Protein AF-A0A2N2UUM3-F1 (afdb_monomer_lite)

Structure (mmCIF, N/CA/C/O backbone):
data_AF-A0A2N2UUM3-F1
#
_entry.id   AF-A0A2N2UUM3-F1
#
loop_
_atom_site.group_PDB
_atom_site.id
_atom_site.type_symbol
_atom_site.label_atom_id
_atom_site.label_alt_id
_atom_site.label_comp_id
_atom_site.label_asym_id
_atom_site.label_entity_id
_atom_site.label_seq_id
_atom_site.pdbx_PDB_ins_code
_atom_site.Cartn_x
_atom_site.Cartn_y
_atom_site.Cartn_z
_atom_site.occupancy
_atom_site.B_iso_or_equiv
_atom_site.auth_seq_id
_atom_site.auth_comp_id
_atom_site.auth_asym_id
_atom_site.auth_atom_id
_atom_site.pdbx_PDB_model_n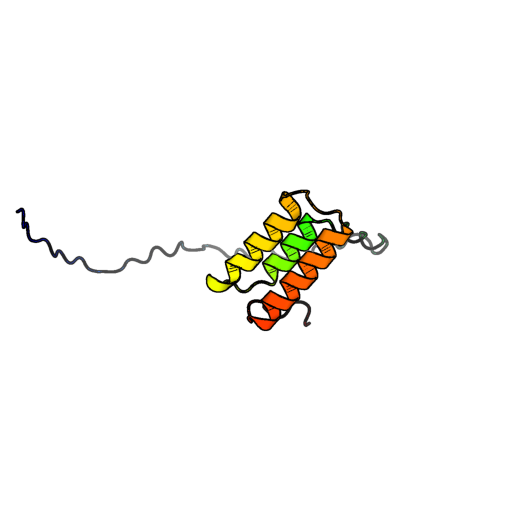um
ATOM 1 N N . MET A 1 1 ? 7.647 -49.759 -14.274 1.00 46.16 1 MET A N 1
ATOM 2 C CA . MET A 1 1 ? 8.152 -49.851 -15.662 1.00 46.16 1 MET A CA 1
ATOM 3 C C . MET A 1 1 ? 7.053 -49.421 -16.623 1.00 46.16 1 MET A C 1
ATOM 5 O O . MET A 1 1 ? 6.040 -50.104 -16.652 1.00 46.16 1 MET A O 1
ATOM 9 N N . ARG A 1 2 ? 7.221 -48.308 -17.352 1.00 39.94 2 ARG A N 1
ATOM 10 C CA . ARG A 1 2 ? 6.527 -47.991 -18.620 1.00 39.94 2 ARG A CA 1
ATOM 11 C C . ARG A 1 2 ? 7.213 -46.777 -19.261 1.00 39.94 2 ARG A C 1
ATOM 13 O O . ARG A 1 2 ? 6.923 -45.636 -18.932 1.00 39.94 2 ARG A O 1
ATOM 20 N N . HIS A 1 3 ? 8.176 -47.071 -20.130 1.00 42.56 3 HIS A N 1
ATOM 21 C CA . HIS A 1 3 ? 8.653 -46.161 -21.166 1.00 42.56 3 HIS A CA 1
ATOM 22 C C . HIS A 1 3 ? 7.651 -46.167 -22.326 1.00 42.56 3 HIS A C 1
ATOM 24 O O . HIS A 1 3 ? 7.263 -47.246 -22.763 1.00 42.56 3 HIS A O 1
ATOM 30 N N . LEU A 1 4 ? 7.298 -44.991 -22.845 1.00 43.03 4 LEU A N 1
ATOM 31 C CA . LEU A 1 4 ? 6.781 -44.752 -24.202 1.00 43.03 4 LEU A CA 1
ATOM 32 C C . LEU A 1 4 ? 6.922 -43.229 -24.418 1.00 43.03 4 LEU A C 1
ATOM 34 O O . LEU A 1 4 ? 6.211 -42.458 -23.792 1.00 43.03 4 LEU A O 1
ATOM 38 N N . LYS A 1 5 ? 8.012 -42.695 -24.973 1.00 40.91 5 LYS A N 1
ATOM 39 C CA . LYS A 1 5 ? 8.523 -42.779 -26.349 1.00 40.91 5 LYS A CA 1
ATOM 40 C C . LYS A 1 5 ? 7.567 -42.132 -27.368 1.00 40.91 5 LYS A C 1
ATOM 42 O O . LYS A 1 5 ? 6.609 -42.751 -27.810 1.00 40.91 5 LYS A O 1
ATOM 47 N N . THR A 1 6 ? 7.993 -40.938 -27.805 1.00 46.12 6 THR A N 1
ATOM 48 C CA . THR A 1 6 ? 7.768 -40.280 -29.113 1.00 46.12 6 THR A CA 1
ATOM 49 C C . THR A 1 6 ? 6.403 -39.655 -29.402 1.00 46.12 6 THR A C 1
ATOM 51 O O . THR A 1 6 ? 5.431 -40.361 -29.624 1.00 46.12 6 THR A O 1
ATOM 54 N N . CYS A 1 7 ? 6.391 -38.333 -29.594 1.00 41.09 7 CYS A N 1
ATOM 55 C CA .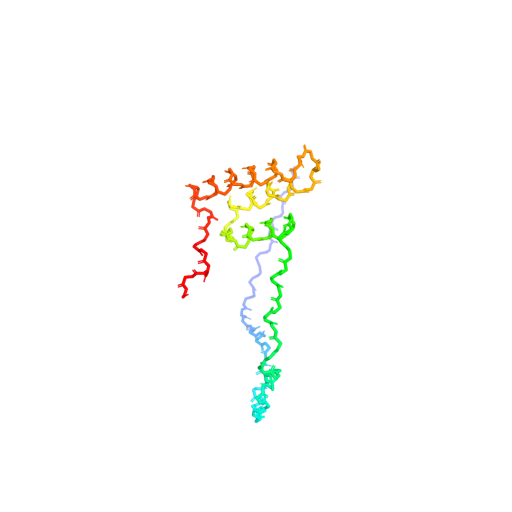 CYS A 1 7 ? 6.182 -37.744 -30.924 1.00 41.09 7 CYS A CA 1
ATOM 56 C C . CYS A 1 7 ? 6.653 -36.282 -30.928 1.00 41.09 7 CYS A C 1
ATOM 58 O O . CYS A 1 7 ? 5.993 -35.391 -30.406 1.00 41.09 7 CYS A O 1
ATOM 60 N N . VAL A 1 8 ? 7.824 -36.060 -31.528 1.00 48.25 8 VAL A N 1
ATOM 61 C CA . VAL A 1 8 ? 8.173 -34.775 -32.134 1.00 48.25 8 VAL A CA 1
ATOM 62 C C . VAL A 1 8 ? 7.305 -34.649 -33.380 1.00 48.25 8 VAL A C 1
ATOM 64 O O . VAL A 1 8 ? 7.382 -35.504 -34.258 1.00 48.25 8 VAL A O 1
ATOM 67 N N . LEU A 1 9 ? 6.500 -33.595 -33.462 1.00 46.03 9 LEU A N 1
ATOM 68 C CA . LEU A 1 9 ? 5.913 -33.143 -34.715 1.00 46.03 9 LEU A CA 1
ATOM 69 C C . LEU A 1 9 ? 6.002 -31.619 -34.747 1.00 46.03 9 LEU A C 1
ATOM 71 O O . LEU A 1 9 ? 5.328 -30.913 -34.002 1.00 46.03 9 LEU A O 1
ATOM 75 N N . LEU A 1 10 ? 6.936 -31.152 -35.577 1.00 45.00 10 LEU A N 1
ATOM 76 C CA . LEU A 1 10 ? 7.051 -29.776 -36.031 1.00 45.00 10 LEU A CA 1
ATOM 77 C C . LEU A 1 10 ? 5.780 -29.367 -36.785 1.00 45.00 10 LEU A C 1
ATOM 79 O O . LEU A 1 10 ? 5.343 -30.114 -37.653 1.00 45.00 10 LEU A O 1
ATOM 83 N N . LEU A 1 11 ? 5.294 -28.146 -36.560 1.00 38.88 11 LEU A N 1
ATOM 84 C CA . LEU A 1 11 ? 4.582 -27.346 -37.566 1.00 38.88 11 LEU A CA 1
ATOM 85 C C . LEU A 1 11 ? 4.749 -25.862 -37.173 1.00 38.88 11 LEU A C 1
ATOM 87 O O . LEU A 1 11 ? 4.201 -25.413 -36.174 1.00 38.88 11 LEU A O 1
ATOM 91 N N . THR A 1 12 ? 5.790 -25.185 -37.661 1.00 38.16 12 THR A N 1
ATOM 92 C CA . THR A 1 12 ? 5.762 -24.225 -38.785 1.00 38.16 12 THR A CA 1
ATOM 93 C C . THR A 1 12 ? 4.677 -23.146 -38.729 1.00 38.16 12 THR A C 1
ATOM 95 O O . THR A 1 12 ? 3.503 -23.424 -38.926 1.00 38.16 12 THR A O 1
ATOM 98 N N . ALA A 1 13 ? 5.180 -21.909 -38.651 1.00 38.59 13 ALA A N 1
ATOM 99 C CA . ALA A 1 13 ? 4.732 -20.722 -39.381 1.00 38.59 13 ALA A CA 1
ATOM 100 C C . ALA A 1 13 ? 3.429 -20.019 -38.949 1.00 38.59 13 ALA A C 1
ATOM 102 O O . ALA A 1 13 ? 2.323 -20.394 -39.310 1.00 38.59 13 ALA A O 1
ATOM 103 N N . ALA A 1 14 ? 3.644 -18.902 -38.245 1.00 41.66 14 ALA A N 1
ATOM 104 C CA . ALA A 1 14 ? 3.227 -17.557 -38.646 1.00 41.66 14 ALA A CA 1
ATOM 105 C C . ALA A 1 14 ? 1.867 -17.397 -39.345 1.00 41.66 14 ALA A C 1
ATOM 107 O O . ALA A 1 14 ? 1.751 -17.655 -40.534 1.00 41.66 14 ALA A O 1
ATOM 108 N N . LEU A 1 15 ? 0.920 -16.795 -38.624 1.00 44.97 15 LEU A N 1
ATOM 109 C CA . LEU A 1 15 ? -0.065 -15.822 -39.118 1.00 44.97 15 LEU A CA 1
ATOM 110 C C . LEU A 1 15 ? -0.664 -15.169 -37.858 1.00 44.97 15 LEU A C 1
ATOM 112 O O . LEU A 1 15 ? -1.507 -15.745 -37.184 1.00 44.97 15 LEU A O 1
ATOM 116 N N . LEU A 1 16 ? -0.045 -14.115 -37.316 1.00 49.09 16 LEU A N 1
ATOM 117 C CA . LEU A 1 16 ? -0.450 -12.728 -37.580 1.00 49.09 16 LEU A CA 1
ATOM 118 C C . LEU A 1 16 ? -1.968 -12.590 -37.764 1.00 49.09 16 LEU A C 1
ATOM 120 O O . LEU A 1 16 ? -2.451 -12.382 -38.871 1.00 49.09 16 LEU A O 1
ATOM 124 N N . ILE A 1 17 ? -2.709 -12.661 -36.660 1.00 46.41 17 ILE A N 1
ATOM 125 C CA . ILE A 1 17 ? -4.036 -12.049 -36.575 1.00 46.41 17 ILE A CA 1
ATOM 126 C C . ILE A 1 17 ? -3.847 -10.755 -35.788 1.00 46.41 17 ILE A C 1
ATOM 128 O O . ILE A 1 17 ? -4.076 -10.679 -34.585 1.00 46.41 17 ILE A O 1
ATOM 132 N N . VAL A 1 18 ? -3.323 -9.746 -36.483 1.00 49.50 18 VAL A N 1
ATOM 133 C CA . VAL A 1 18 ? -3.484 -8.352 -36.074 1.00 49.50 18 VAL A CA 1
ATOM 134 C C . VAL A 1 18 ? -4.955 -8.037 -36.339 1.00 49.50 18 VAL A C 1
ATOM 136 O O . VAL A 1 18 ? -5.362 -8.133 -37.499 1.00 49.50 18 VAL A O 1
ATOM 139 N N . PRO A 1 19 ? -5.789 -7.705 -35.338 1.00 47.66 19 PRO A N 1
ATOM 140 C CA . PRO A 1 19 ? -7.068 -7.101 -35.659 1.00 47.66 19 PRO A CA 1
ATOM 141 C C . PRO A 1 19 ? -6.761 -5.784 -36.374 1.00 47.66 19 PRO A C 1
ATOM 143 O O . PRO A 1 19 ? -6.128 -4.892 -35.806 1.00 47.66 19 PRO A O 1
ATOM 146 N N . ALA A 1 20 ? -7.143 -5.710 -37.649 1.00 49.88 20 ALA A N 1
ATOM 147 C CA . ALA A 1 20 ? -7.157 -4.480 -38.416 1.00 49.88 20 ALA A CA 1
ATOM 148 C C . ALA A 1 20 ? -8.001 -3.467 -37.635 1.00 49.88 20 ALA A C 1
ATOM 150 O O . ALA A 1 20 ? -9.222 -3.589 -37.548 1.00 49.88 20 ALA A O 1
ATOM 151 N N . ILE A 1 21 ? -7.323 -2.517 -36.994 1.00 54.22 21 ILE A N 1
ATOM 152 C CA . ILE A 1 21 ? -7.951 -1.354 -36.377 1.00 54.22 21 ILE A CA 1
ATOM 153 C C . ILE A 1 21 ? -8.279 -0.425 -37.542 1.00 54.22 21 ILE A C 1
ATOM 155 O O . ILE A 1 21 ? -7.484 0.427 -37.934 1.00 54.22 21 ILE A O 1
ATOM 159 N N . ASP A 1 22 ? -9.401 -0.714 -38.189 1.00 41.81 22 ASP A N 1
ATOM 160 C CA . ASP A 1 22 ? -9.921 0.086 -39.282 1.00 41.81 22 ASP A CA 1
ATOM 161 C C . ASP A 1 22 ? -10.470 1.409 -38.730 1.00 41.81 22 ASP A C 1
ATOM 163 O O . ASP A 1 22 ? -11.114 1.456 -37.680 1.00 41.81 22 ASP A O 1
ATOM 167 N N . ALA A 1 23 ? -10.191 2.473 -39.477 1.00 48.47 23 ALA A N 1
ATOM 168 C CA . ALA A 1 23 ? -10.778 3.801 -39.382 1.00 48.47 23 ALA A CA 1
ATOM 169 C C . ALA A 1 23 ? -10.549 4.609 -38.085 1.00 48.47 23 ALA A C 1
ATOM 171 O O . ALA A 1 23 ? -11.437 4.806 -37.253 1.00 48.47 23 ALA A O 1
ATOM 172 N N . LEU A 1 24 ? -9.403 5.302 -38.053 1.00 47.62 24 LEU A N 1
ATOM 173 C CA . LEU A 1 24 ? -9.349 6.700 -37.606 1.00 47.62 24 LEU A CA 1
ATOM 174 C C . LEU A 1 24 ? -10.286 7.542 -38.496 1.00 47.62 24 LEU A C 1
ATOM 176 O O . LEU A 1 24 ? -9.852 8.232 -39.417 1.00 47.62 24 LEU A O 1
ATOM 180 N N . ALA A 1 25 ? -11.590 7.476 -38.237 1.00 43.06 25 ALA A N 1
ATOM 181 C CA . ALA A 1 25 ? -12.515 8.502 -38.684 1.00 43.06 25 ALA A CA 1
ATOM 182 C C . ALA A 1 25 ? -12.291 9.721 -37.784 1.00 43.06 25 ALA A C 1
ATOM 184 O O . ALA A 1 25 ? -12.806 9.800 -36.671 1.00 43.06 25 ALA A O 1
ATOM 185 N N . ALA A 1 26 ? -11.459 10.646 -38.259 1.00 49.50 26 ALA A N 1
ATOM 186 C CA . ALA A 1 26 ? -11.312 11.969 -37.679 1.00 49.50 26 ALA A CA 1
ATOM 187 C C . ALA A 1 26 ? -12.673 12.683 -37.716 1.00 49.50 26 ALA A C 1
ATOM 189 O O . ALA A 1 26 ? -13.079 13.234 -38.739 1.00 49.50 26 ALA A O 1
ATOM 190 N N . THR A 1 27 ? -13.397 12.652 -36.601 1.00 53.38 27 THR A N 1
ATOM 191 C CA . THR A 1 27 ? -14.535 13.535 -36.363 1.00 53.38 27 THR A CA 1
ATOM 192 C C . THR A 1 27 ? -14.009 14.970 -36.254 1.00 53.38 27 THR A C 1
ATOM 194 O O . THR A 1 27 ? -13.108 15.227 -35.449 1.00 53.38 27 THR A O 1
ATOM 197 N N . PRO A 1 28 ? -14.533 15.929 -37.042 1.00 47.09 28 PRO A N 1
ATOM 198 C CA . PRO A 1 28 ? -14.209 17.337 -36.864 1.00 47.09 28 PRO A CA 1
ATOM 199 C C . PRO A 1 28 ? -14.582 17.748 -35.441 1.00 47.09 28 PRO A C 1
ATOM 201 O O . PRO A 1 28 ? -15.663 17.412 -34.957 1.00 47.09 28 PRO A O 1
ATOM 204 N N . GLY A 1 29 ? -13.655 18.428 -34.768 1.00 53.94 29 GLY A N 1
ATOM 205 C CA . GLY A 1 29 ? -13.703 18.705 -33.340 1.00 53.94 29 GLY A CA 1
ATOM 206 C C . GLY A 1 29 ? -15.042 19.252 -32.848 1.00 53.94 29 GLY A C 1
ATOM 207 O O . GLY A 1 29 ? -15.370 20.416 -33.056 1.00 53.94 29 GLY A O 1
ATOM 208 N N . ALA A 1 30 ? -15.752 18.436 -32.074 1.00 48.88 30 ALA A N 1
ATOM 209 C CA . ALA A 1 30 ? -16.543 18.957 -30.975 1.00 48.88 30 ALA A CA 1
ATOM 210 C C . ALA A 1 30 ? -15.546 19.257 -29.852 1.00 48.88 30 ALA A C 1
ATOM 212 O O . ALA A 1 30 ? -15.136 18.361 -29.113 1.00 48.88 30 ALA A O 1
ATOM 213 N N . MET A 1 31 ? -15.081 20.507 -29.774 1.00 58.22 31 MET A N 1
ATOM 214 C CA . MET A 1 31 ? -14.371 20.967 -28.583 1.00 58.22 31 MET A CA 1
ATOM 215 C C . MET A 1 31 ? -15.255 20.636 -27.372 1.00 58.22 31 MET A C 1
ATOM 217 O O . MET A 1 31 ? -16.434 21.006 -27.398 1.00 58.22 31 MET A O 1
ATOM 221 N N . PRO A 1 32 ? -14.755 19.941 -26.334 1.00 57.97 32 PRO A N 1
ATOM 222 C CA . PRO A 1 32 ? -15.522 19.788 -25.111 1.00 57.97 32 PRO A CA 1
ATOM 223 C C . PRO A 1 32 ? -15.849 21.196 -24.618 1.00 57.97 32 PRO A C 1
ATOM 225 O O . PRO A 1 32 ? -14.953 21.983 -24.315 1.00 57.97 32 PRO A O 1
ATOM 228 N N . THR A 1 33 ? -17.135 21.550 -24.613 1.00 65.00 33 THR A N 1
ATOM 229 C CA . THR A 1 33 ? -17.603 22.778 -23.979 1.00 65.00 33 THR A CA 1
ATOM 230 C C . THR A 1 33 ? -17.199 22.689 -22.517 1.00 65.00 33 THR A C 1
ATOM 232 O O . THR A 1 33 ? -17.793 21.939 -21.742 1.00 65.00 33 THR A O 1
ATOM 235 N N . PHE A 1 34 ? -16.148 23.423 -22.151 1.00 62.88 34 PHE A N 1
ATOM 236 C CA . PHE A 1 34 ? -15.796 23.626 -20.759 1.00 62.88 34 PHE A CA 1
ATOM 237 C C . PHE A 1 34 ? -17.035 24.212 -20.068 1.00 62.88 34 PHE A C 1
ATOM 239 O O . PHE A 1 34 ? -17.605 25.185 -20.577 1.00 62.88 34 PHE A O 1
ATOM 246 N N . PRO A 1 35 ? -17.510 23.619 -18.956 1.00 62.12 35 PRO A N 1
ATOM 247 C CA . PRO A 1 35 ? -18.616 24.199 -18.209 1.00 62.12 35 PRO A CA 1
ATOM 248 C C . PRO A 1 35 ? -18.256 25.646 -17.837 1.00 62.12 35 PRO A C 1
ATOM 250 O O . PRO A 1 35 ? -17.073 25.937 -17.646 1.00 62.12 35 PRO A O 1
ATOM 253 N N . PRO A 1 36 ? -19.243 26.558 -17.748 1.00 65.12 36 PRO A N 1
ATOM 254 C CA . PRO A 1 36 ? -18.992 27.975 -17.511 1.00 65.12 36 PRO A CA 1
ATOM 255 C C . PRO A 1 36 ? -18.011 28.168 -16.349 1.00 65.12 36 PRO A C 1
ATOM 257 O O . PRO A 1 36 ? -18.203 27.612 -15.262 1.00 65.12 36 PRO A O 1
ATOM 260 N N . ALA A 1 37 ? -16.947 28.930 -16.621 1.00 62.72 37 ALA A N 1
ATOM 261 C CA . ALA A 1 37 ? -15.926 29.323 -15.661 1.00 62.72 37 ALA A CA 1
ATOM 262 C C . ALA A 1 37 ? -16.604 30.057 -14.497 1.00 62.72 37 ALA A C 1
ATOM 264 O O . ALA A 1 37 ? -17.002 31.210 -14.619 1.00 62.72 37 ALA A O 1
ATOM 265 N N . GLY A 1 38 ? -16.839 29.351 -13.398 1.00 58.78 38 GLY A N 1
ATOM 266 C CA . GLY A 1 38 ? -17.665 29.861 -12.303 1.00 58.78 38 GLY A CA 1
ATOM 267 C C . GLY A 1 38 ? -18.177 28.782 -11.362 1.00 58.78 38 GLY A C 1
ATOM 268 O O . GLY A 1 38 ? -18.572 29.091 -10.241 1.00 58.78 38 GLY A O 1
ATOM 269 N N . LYS A 1 39 ? -18.125 27.504 -11.761 1.00 63.12 39 LYS A N 1
ATOM 270 C CA . LYS A 1 39 ? -18.231 26.417 -10.787 1.00 63.12 39 LYS A CA 1
ATOM 271 C C . LYS A 1 39 ? -16.902 26.304 -10.032 1.00 63.12 39 LYS A C 1
ATOM 273 O O . LYS A 1 39 ? -15.870 26.177 -10.695 1.00 63.12 39 LYS A O 1
ATOM 278 N N . PRO A 1 40 ? -16.903 26.361 -8.687 1.00 65.31 40 PRO A N 1
ATOM 279 C CA . PRO A 1 40 ? -15.701 26.067 -7.922 1.00 65.31 40 PRO A CA 1
ATOM 280 C C . PRO A 1 40 ? -15.178 24.684 -8.335 1.00 65.31 40 PRO A C 1
ATOM 282 O O . PRO A 1 40 ? -15.992 23.812 -8.671 1.00 65.31 40 PRO A O 1
ATOM 285 N N . PRO A 1 41 ? -13.848 24.480 -8.362 1.00 70.75 41 PRO A N 1
ATOM 286 C CA . PRO A 1 41 ? -13.288 23.167 -8.643 1.00 70.75 41 PRO A CA 1
ATOM 287 C C . PRO A 1 41 ? -13.959 22.148 -7.722 1.00 70.75 41 PRO A C 1
ATOM 289 O O . PRO A 1 41 ? -14.149 22.417 -6.533 1.00 70.75 41 PRO A O 1
ATOM 292 N N . LEU A 1 42 ? -14.376 21.013 -8.292 1.00 74.06 42 LEU A N 1
ATOM 293 C CA . LEU A 1 42 ? -14.931 19.918 -7.505 1.00 74.06 42 LEU A CA 1
ATOM 294 C C . LEU A 1 42 ? -13.964 19.625 -6.359 1.00 74.06 42 LEU A C 1
ATOM 296 O O . LEU A 1 42 ? -12.768 19.444 -6.595 1.00 74.06 42 LEU A O 1
ATOM 300 N N . ALA A 1 43 ? -14.486 19.621 -5.129 1.00 74.00 43 ALA A N 1
ATOM 301 C CA . ALA A 1 43 ? -13.697 19.230 -3.975 1.00 74.00 43 ALA A CA 1
ATOM 302 C C . ALA A 1 43 ? -13.057 17.863 -4.269 1.00 74.00 43 ALA A C 1
ATOM 304 O O . ALA A 1 43 ? -13.741 16.990 -4.821 1.00 74.00 43 ALA A O 1
ATOM 305 N N . PRO A 1 44 ? -11.761 17.677 -3.959 1.00 67.12 44 PRO A N 1
ATOM 306 C CA . PRO A 1 44 ? -11.114 16.400 -4.187 1.00 67.12 44 PRO A CA 1
ATOM 307 C C . PRO A 1 44 ? -11.893 15.308 -3.444 1.00 67.12 44 PRO A C 1
ATOM 309 O O . PRO A 1 44 ? -12.417 15.563 -2.352 1.00 67.12 44 PRO A O 1
ATOM 312 N N . PRO A 1 45 ? -12.011 14.108 -4.034 1.00 68.19 45 PRO A N 1
ATOM 313 C CA . PRO A 1 45 ? -12.706 13.015 -3.382 1.00 68.19 45 PRO A CA 1
ATOM 314 C C . PRO A 1 45 ? -12.067 12.743 -2.012 1.00 68.19 45 PRO A C 1
ATOM 316 O O . PRO A 1 45 ? -10.852 12.904 -1.857 1.00 68.19 45 PRO A O 1
ATOM 319 N N . PRO A 1 46 ? -12.862 12.339 -1.008 1.00 73.81 46 PRO A N 1
ATOM 320 C CA . PRO A 1 46 ? -12.323 12.017 0.301 1.00 73.81 46 PR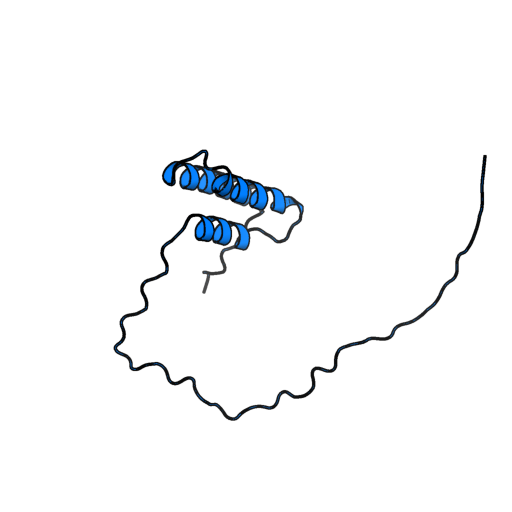O A CA 1
ATOM 321 C C . PRO A 1 46 ? -11.300 10.884 0.176 1.00 73.81 46 PRO A C 1
ATOM 323 O O . PRO A 1 46 ? -11.542 9.878 -0.496 1.00 73.81 46 PRO A O 1
ATOM 326 N N . VAL A 1 47 ? -10.158 11.051 0.842 1.00 78.94 47 VAL A N 1
ATOM 327 C CA . VAL A 1 47 ? -9.129 10.014 0.917 1.00 78.94 47 VAL A CA 1
ATOM 328 C C . VAL A 1 47 ? -9.641 8.917 1.842 1.00 78.94 47 VAL A C 1
ATOM 330 O O . VAL A 1 47 ? -9.663 9.063 3.059 1.00 78.94 47 VAL A O 1
ATOM 333 N N . THR A 1 48 ? -10.083 7.819 1.243 1.00 83.12 48 THR A N 1
ATOM 334 C CA . THR A 1 48 ? -10.501 6.606 1.944 1.00 83.12 48 THR A CA 1
ATOM 335 C C . THR A 1 48 ? -9.341 5.627 2.082 1.00 83.12 48 THR A C 1
ATOM 337 O O . THR A 1 48 ? -8.365 5.668 1.328 1.00 83.12 48 THR A O 1
ATOM 340 N N . ASP A 1 49 ? -9.485 4.678 2.997 1.00 79.19 49 ASP A N 1
ATOM 341 C CA . ASP A 1 49 ? -8.600 3.519 3.133 1.00 79.19 49 ASP A CA 1
ATOM 342 C C . ASP A 1 49 ? -8.362 2.790 1.802 1.00 79.19 49 ASP A C 1
ATOM 344 O O . ASP A 1 49 ? -7.220 2.514 1.438 1.00 79.19 49 ASP A O 1
ATOM 348 N N . LEU A 1 50 ? -9.425 2.580 1.020 1.00 77.81 50 LEU A N 1
ATOM 349 C CA . LEU A 1 50 ? -9.333 1.979 -0.312 1.00 77.81 50 LEU A CA 1
ATOM 350 C C . LEU A 1 50 ? -8.523 2.842 -1.281 1.00 77.81 50 LEU A C 1
ATOM 352 O O . LEU A 1 50 ? -7.697 2.313 -2.021 1.00 77.81 50 LEU A O 1
ATOM 356 N N . SER A 1 51 ? -8.717 4.164 -1.265 1.00 83.06 51 SER A N 1
ATOM 357 C CA . SER A 1 51 ? -7.936 5.060 -2.127 1.00 83.06 51 SER A CA 1
ATOM 358 C C . SER A 1 51 ? -6.448 5.074 -1.762 1.00 83.06 51 SER A C 1
ATOM 360 O O . SER A 1 51 ? -5.615 5.082 -2.663 1.00 83.06 51 SER A O 1
ATOM 362 N N . ARG A 1 52 ? -6.102 4.967 -0.470 1.00 83.94 52 ARG A N 1
ATOM 363 C CA . ARG A 1 52 ? -4.709 4.881 0.002 1.00 83.94 52 ARG A CA 1
ATOM 364 C C . ARG A 1 52 ? -4.048 3.564 -0.394 1.00 83.94 52 ARG A C 1
ATOM 366 O O . ARG A 1 52 ? -2.927 3.567 -0.899 1.00 83.94 52 ARG A O 1
ATOM 373 N N . ALA A 1 53 ? -4.749 2.445 -0.211 1.00 83.31 53 ALA A N 1
ATOM 374 C CA . ALA A 1 53 ? -4.282 1.133 -0.656 1.00 83.31 53 ALA A CA 1
ATOM 375 C C . ALA A 1 53 ? -4.051 1.112 -2.173 1.00 83.31 53 ALA A C 1
ATOM 377 O O . ALA A 1 53 ? -3.017 0.642 -2.649 1.00 83.31 53 ALA A O 1
ATOM 378 N N . TYR A 1 54 ? -4.998 1.675 -2.928 1.00 84.62 54 TYR A N 1
ATOM 379 C CA . TYR A 1 54 ? -4.906 1.792 -4.375 1.00 84.62 54 TYR A CA 1
ATOM 380 C C . TYR A 1 54 ? -3.716 2.659 -4.804 1.00 84.62 54 TYR A C 1
ATOM 382 O O . TYR A 1 54 ? -2.917 2.211 -5.620 1.00 84.62 54 TYR A O 1
ATOM 390 N N . GLU A 1 55 ? -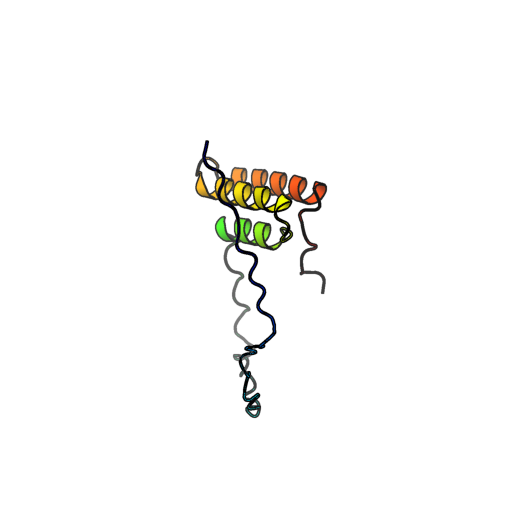3.534 3.846 -4.221 1.00 87.12 55 GLU A N 1
ATOM 391 C CA . GLU A 1 55 ? -2.406 4.739 -4.528 1.00 87.12 55 GLU A CA 1
ATOM 392 C C . GLU A 1 55 ? -1.044 4.112 -4.200 1.00 87.12 55 GLU A C 1
ATOM 394 O O . GLU A 1 55 ? -0.044 4.348 -4.880 1.00 87.12 55 GLU A O 1
ATOM 399 N N . PHE A 1 56 ? -0.966 3.303 -3.147 1.00 88.69 56 PHE A N 1
ATOM 400 C CA . PHE A 1 56 ? 0.236 2.526 -2.879 1.00 88.69 56 PHE A CA 1
ATOM 401 C C . PHE A 1 56 ? 0.476 1.469 -3.961 1.00 88.69 56 PHE A C 1
ATOM 403 O O . PHE A 1 56 ? 1.575 1.381 -4.509 1.00 88.69 56 PHE A O 1
ATOM 410 N N . ARG A 1 57 ? -0.559 0.700 -4.309 1.00 86.94 57 ARG A N 1
ATOM 411 C CA . ARG A 1 57 ? -0.472 -0.370 -5.309 1.00 86.94 57 ARG A CA 1
ATOM 412 C C . ARG A 1 57 ? -0.125 0.139 -6.702 1.00 86.94 57 ARG A C 1
ATOM 414 O O . ARG A 1 57 ? 0.611 -0.538 -7.407 1.00 86.94 57 ARG A O 1
ATOM 421 N N . THR A 1 58 ? -0.598 1.319 -7.092 1.00 88.88 58 THR A N 1
ATOM 422 C CA . THR A 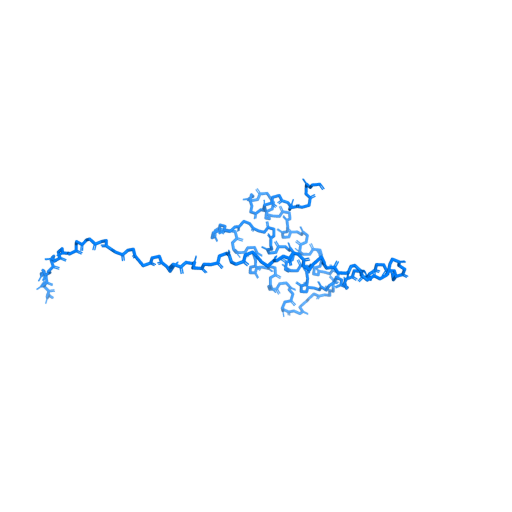1 58 ? -0.250 1.932 -8.385 1.00 88.88 58 THR A CA 1
ATOM 423 C C . THR A 1 58 ? 1.185 2.442 -8.439 1.00 88.88 58 THR A C 1
ATOM 425 O O . THR A 1 58 ? 1.732 2.581 -9.528 1.00 88.88 58 THR A O 1
ATOM 428 N N . ARG A 1 59 ? 1.804 2.706 -7.282 1.00 89.31 59 ARG A N 1
ATOM 429 C CA . ARG A 1 59 ? 3.226 3.052 -7.179 1.00 89.31 59 ARG A CA 1
ATOM 430 C C . ARG A 1 59 ? 4.131 1.828 -7.091 1.00 89.31 59 ARG A C 1
ATOM 432 O O . ARG A 1 59 ? 5.343 2.002 -7.158 1.00 89.31 59 ARG A O 1
ATOM 439 N N . LEU A 1 60 ? 3.598 0.619 -6.911 1.00 90.25 60 LEU A N 1
ATOM 440 C CA . LEU A 1 60 ? 4.422 -0.584 -6.934 1.00 90.25 60 LEU A CA 1
ATOM 441 C C . LEU A 1 60 ? 4.857 -0.900 -8.366 1.00 90.25 60 LEU A C 1
ATOM 443 O O . LEU A 1 60 ? 4.081 -0.782 -9.314 1.00 90.25 60 LEU A O 1
ATOM 447 N N . SER A 1 61 ? 6.103 -1.336 -8.523 1.00 86.19 61 SER A N 1
ATOM 448 C CA . SER A 1 61 ? 6.581 -1.867 -9.791 1.00 86.19 61 SER A CA 1
ATOM 449 C C . SER A 1 61 ? 5.777 -3.113 -10.170 1.00 86.19 61 SER A C 1
ATOM 451 O O . SER A 1 61 ? 5.361 -3.904 -9.321 1.00 86.19 61 SER A O 1
ATOM 453 N N . GLY A 1 62 ? 5.586 -3.322 -11.473 1.00 84.31 62 GLY A N 1
ATOM 454 C CA . GLY A 1 62 ? 4.936 -4.526 -12.000 1.00 84.31 62 GLY A CA 1
ATOM 455 C C . GLY A 1 62 ? 5.749 -5.814 -11.814 1.00 84.31 62 GLY A C 1
ATOM 456 O O . GLY A 1 62 ? 5.390 -6.839 -12.387 1.00 84.31 62 GLY A O 1
ATOM 457 N N . ASP A 1 63 ? 6.846 -5.777 -11.052 1.00 86.69 63 ASP A N 1
ATOM 458 C CA . ASP A 1 63 ? 7.707 -6.929 -10.812 1.00 86.69 63 ASP A CA 1
ATOM 459 C C . ASP A 1 63 ? 7.005 -7.947 -9.887 1.00 86.69 63 ASP A C 1
ATOM 461 O O . ASP A 1 63 ? 6.457 -7.560 -8.845 1.00 86.69 63 ASP A O 1
ATOM 465 N N . PRO A 1 64 ? 7.018 -9.254 -10.214 1.00 88.94 64 PRO A N 1
ATOM 466 C CA . PRO A 1 64 ? 6.451 -10.299 -9.361 1.00 88.94 64 PRO A CA 1
ATOM 467 C C . PRO A 1 64 ? 7.011 -10.303 -7.934 1.00 88.94 64 PRO A C 1
ATOM 469 O O . PRO A 1 64 ? 6.274 -10.567 -6.983 1.00 88.94 64 PRO A O 1
ATOM 472 N N . SER A 1 65 ? 8.293 -9.971 -7.763 1.00 89.31 65 SER A N 1
ATOM 473 C CA . SER A 1 65 ? 8.940 -9.894 -6.451 1.00 89.31 65 SER A CA 1
ATOM 474 C C . SER A 1 65 ? 8.359 -8.789 -5.571 1.00 89.31 65 SER A C 1
ATOM 476 O O . SER A 1 65 ? 8.424 -8.906 -4.352 1.00 89.31 65 SER A O 1
ATOM 478 N N . CYS A 1 66 ? 7.717 -7.770 -6.149 1.00 92.00 66 CYS A N 1
ATOM 479 C CA . CYS A 1 66 ? 7.131 -6.636 -5.436 1.00 92.00 66 CYS A CA 1
ATOM 480 C C . CYS A 1 66 ? 5.641 -6.816 -5.108 1.00 92.00 66 CYS A C 1
ATOM 482 O O . CYS A 1 66 ? 5.096 -6.072 -4.291 1.00 92.00 66 CYS A O 1
ATOM 484 N N . GLN A 1 67 ? 4.987 -7.844 -5.660 1.00 90.75 67 GLN A N 1
ATOM 485 C CA . GLN A 1 67 ? 3.558 -8.105 -5.440 1.00 90.75 67 GLN A CA 1
ATOM 486 C C . GLN A 1 67 ? 3.217 -8.419 -3.977 1.00 90.75 67 GLN A C 1
ATOM 488 O O . GLN A 1 67 ? 2.119 -8.111 -3.521 1.00 90.75 67 GLN A O 1
ATOM 493 N N . HIS A 1 68 ? 4.164 -8.954 -3.200 1.00 92.69 68 HIS A N 1
ATOM 494 C CA . HIS A 1 68 ? 3.947 -9.214 -1.774 1.00 92.69 68 HIS A CA 1
ATOM 495 C C . HIS A 1 68 ? 3.630 -7.934 -0.979 1.00 92.69 68 HIS A C 1
ATOM 497 O O . HIS A 1 68 ? 2.880 -7.989 -0.004 1.00 92.69 68 HIS A O 1
ATOM 503 N N . PHE A 1 69 ? 4.154 -6.776 -1.404 1.00 93.62 69 PHE A N 1
ATOM 504 C CA . PHE A 1 69 ? 3.809 -5.490 -0.807 1.00 93.62 69 PHE A CA 1
ATOM 505 C C . PHE A 1 69 ? 2.347 -5.123 -1.086 1.00 93.62 69 PHE A C 1
ATOM 507 O O . PHE A 1 69 ? 1.669 -4.649 -0.178 1.00 93.62 69 PHE A O 1
ATOM 514 N N . ALA A 1 70 ? 1.825 -5.401 -2.286 1.00 90.44 70 ALA A N 1
ATOM 515 C CA . ALA A 1 70 ? 0.416 -5.167 -2.613 1.00 90.44 70 ALA A CA 1
ATOM 516 C C . ALA A 1 70 ? -0.506 -5.999 -1.711 1.00 90.44 70 ALA A C 1
ATOM 518 O O . ALA A 1 70 ? -1.431 -5.458 -1.111 1.00 90.44 70 ALA A O 1
ATOM 519 N N . THR A 1 71 ? -0.195 -7.286 -1.532 1.00 90.56 71 THR A N 1
ATOM 520 C CA . THR A 1 71 ? -0.965 -8.178 -0.651 1.00 90.56 71 THR A CA 1
ATOM 521 C C . THR A 1 71 ? -0.934 -7.725 0.810 1.00 90.56 71 THR A C 1
ATOM 523 O O . THR A 1 71 ? -1.961 -7.756 1.481 1.00 90.56 71 THR A O 1
ATOM 526 N N . GLN A 1 72 ? 0.221 -7.269 1.314 1.00 91.25 72 GLN A N 1
ATOM 527 C CA . GLN A 1 72 ? 0.323 -6.730 2.677 1.00 91.25 72 GLN A CA 1
ATOM 528 C C . GLN A 1 72 ? -0.484 -5.438 2.854 1.00 91.25 72 GLN A C 1
ATOM 530 O O . GLN A 1 72 ? -1.073 -5.232 3.914 1.00 91.25 72 GLN A O 1
ATOM 535 N N . ALA A 1 73 ? -0.520 -4.578 1.833 1.00 89.31 73 ALA A N 1
ATOM 536 C CA . ALA A 1 73 ? -1.346 -3.378 1.855 1.00 89.31 73 ALA A CA 1
ATOM 537 C C . ALA A 1 73 ? -2.832 -3.738 1.884 1.00 89.31 73 ALA A C 1
ATOM 539 O O . ALA A 1 73 ? -3.554 -3.225 2.728 1.00 89.31 73 ALA A O 1
ATOM 540 N N . ASP A 1 74 ? -3.279 -4.661 1.032 1.00 88.19 74 ASP A N 1
ATOM 541 C CA . ASP A 1 74 ? -4.674 -5.107 1.023 1.00 88.19 74 ASP A CA 1
ATOM 542 C C . ASP A 1 74 ? -5.073 -5.705 2.388 1.00 88.19 74 ASP A C 1
ATOM 544 O O . ASP A 1 74 ? -6.098 -5.323 2.952 1.00 88.19 74 ASP A O 1
ATOM 548 N N . ALA A 1 75 ? -4.227 -6.557 2.982 1.00 88.69 75 ALA A N 1
ATOM 549 C CA . ALA A 1 75 ? -4.473 -7.146 4.303 1.00 88.69 75 ALA A CA 1
ATOM 550 C C . ALA A 1 75 ? -4.633 -6.085 5.409 1.00 88.69 75 ALA A C 1
ATOM 552 O O . ALA A 1 75 ? -5.549 -6.171 6.226 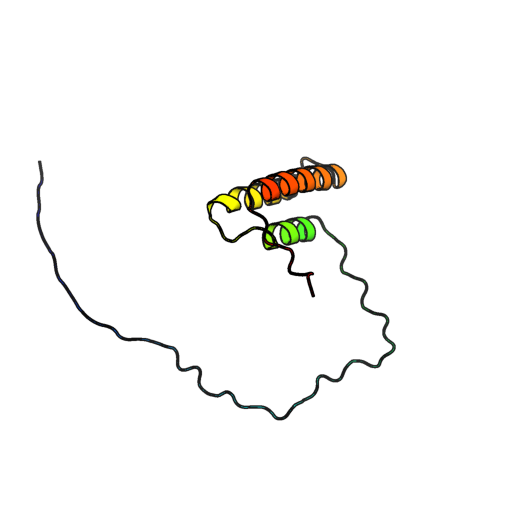1.00 88.69 75 ALA A O 1
ATOM 553 N N . LEU A 1 76 ? -3.815 -5.022 5.392 1.00 88.50 76 LEU A N 1
ATOM 554 C CA . LEU A 1 76 ? -3.916 -3.917 6.356 1.00 88.50 76 LEU A CA 1
ATOM 555 C C . LEU A 1 76 ? -5.298 -3.257 6.381 1.00 88.50 76 LEU A C 1
ATOM 557 O O . LEU A 1 76 ? -5.751 -2.821 7.443 1.00 88.50 76 LEU A O 1
ATOM 561 N N . PHE A 1 77 ? -5.957 -3.169 5.227 1.00 82.19 77 PHE A N 1
ATOM 562 C CA . PHE A 1 77 ? -7.254 -2.512 5.103 1.00 82.19 77 PHE A CA 1
ATOM 563 C C . PHE A 1 77 ? -8.438 -3.476 5.228 1.00 82.19 77 PHE A C 1
ATOM 565 O O . PHE A 1 77 ? -9.507 -3.030 5.650 1.00 82.19 77 PHE A O 1
ATOM 572 N N . LEU A 1 78 ? -8.244 -4.768 4.937 1.00 83.31 78 LEU A N 1
ATOM 573 C CA . LEU A 1 78 ? -9.281 -5.805 4.992 1.00 83.31 78 LEU A CA 1
ATOM 574 C C . LEU A 1 78 ? -9.423 -6.479 6.365 1.00 83.31 78 LEU A C 1
ATOM 576 O O . LEU A 1 78 ? -10.539 -6.823 6.745 1.00 83.31 78 LEU A O 1
ATOM 580 N N . ASP A 1 79 ? -8.341 -6.628 7.135 1.00 79.88 79 ASP A N 1
ATOM 581 C CA . ASP A 1 79 ? -8.366 -7.401 8.390 1.00 79.88 79 ASP A CA 1
ATOM 582 C C . ASP A 1 79 ? -9.147 -6.710 9.527 1.00 79.88 79 ASP A C 1
ATOM 584 O O . ASP A 1 79 ? -9.474 -7.331 10.541 1.00 79.88 79 ASP A O 1
ATOM 588 N N . GLY A 1 80 ? -9.430 -5.407 9.402 1.00 72.44 80 GLY A N 1
ATOM 589 C CA . GLY A 1 80 ? -10.219 -4.639 10.378 1.00 72.44 80 GLY A CA 1
ATOM 590 C C . GLY A 1 80 ? -9.588 -4.499 11.773 1.00 72.44 80 GLY A C 1
ATOM 591 O O . GLY A 1 80 ? -10.210 -3.938 12.667 1.00 72.44 80 GLY A O 1
ATOM 592 N N . GLN A 1 81 ? -8.358 -4.986 11.969 1.00 78.31 81 GLN A N 1
ATOM 593 C CA . GLN A 1 81 ? -7.679 -5.058 13.273 1.00 78.31 81 GLN A CA 1
ATOM 594 C C . GLN A 1 81 ? -7.053 -3.732 13.740 1.00 78.31 81 GLN A C 1
ATOM 596 O O . GLN A 1 81 ? -6.535 -3.659 14.851 1.00 78.31 81 GLN A O 1
ATOM 601 N N . ALA A 1 82 ? -7.016 -2.708 12.887 1.00 81.94 82 ALA A N 1
ATOM 602 C CA . ALA A 1 82 ? -6.428 -1.408 13.193 1.00 81.94 82 ALA A CA 1
ATOM 603 C C . ALA A 1 82 ? -7.432 -0.292 12.902 1.00 81.94 82 ALA A C 1
ATOM 605 O O . ALA A 1 82 ? -8.193 -0.367 11.934 1.00 81.94 82 ALA A O 1
ATOM 606 N N . ASP A 1 83 ? -7.407 0.739 13.738 1.00 86.88 83 ASP A N 1
ATOM 607 C CA . ASP A 1 83 ? -8.082 2.003 13.478 1.00 86.88 83 ASP A CA 1
ATOM 608 C C . ASP A 1 83 ? -7.420 2.740 12.300 1.00 86.88 83 ASP A C 1
ATOM 610 O O . ASP A 1 83 ? -6.347 2.366 11.822 1.00 86.88 83 ASP A O 1
ATOM 614 N N . GLU A 1 84 ? -8.074 3.786 11.795 1.00 84.25 84 GLU A N 1
ATOM 615 C CA . GLU A 1 84 ? -7.604 4.526 10.616 1.00 84.25 84 GLU A CA 1
ATOM 616 C C . GLU A 1 84 ? -6.154 5.011 10.782 1.00 84.25 84 GLU A C 1
ATOM 618 O O . GLU A 1 84 ? -5.327 4.842 9.883 1.00 84.25 84 GLU A O 1
ATOM 623 N N . GLN A 1 85 ? -5.818 5.528 11.965 1.00 86.75 85 GLN A N 1
ATOM 624 C CA . GLN A 1 85 ? -4.472 6.000 12.268 1.00 86.75 85 GLN A CA 1
ATOM 625 C C . GLN A 1 85 ? -3.449 4.857 12.238 1.00 86.75 85 GLN A C 1
ATOM 627 O O . GLN A 1 85 ? -2.414 4.975 11.574 1.00 86.75 85 GLN A O 1
ATOM 632 N N . GLY A 1 86 ? -3.752 3.719 12.870 1.00 89.38 86 GLY A N 1
ATOM 633 C CA . GLY A 1 86 ? -2.885 2.546 12.846 1.00 89.38 86 GLY A CA 1
ATOM 634 C C . GLY A 1 86 ? -2.679 1.984 11.437 1.00 89.38 86 GLY A C 1
ATOM 635 O O . GLY A 1 86 ? -1.569 1.563 11.095 1.00 89.38 86 GLY A O 1
ATOM 636 N N . LYS A 1 87 ? -3.704 2.013 10.576 1.00 88.19 87 LYS A N 1
ATOM 637 C CA . LYS A 1 87 ? -3.567 1.604 9.167 1.00 88.19 87 LYS A CA 1
ATOM 638 C C . LYS A 1 87 ? -2.646 2.541 8.392 1.00 88.19 87 LYS A C 1
ATOM 640 O O . LYS A 1 87 ? -1.792 2.060 7.648 1.00 88.19 87 LYS A O 1
ATOM 645 N N . ILE A 1 88 ? -2.769 3.855 8.591 1.00 87.38 88 ILE A N 1
ATOM 646 C CA . ILE A 1 88 ? -1.902 4.855 7.950 1.00 87.38 88 ILE A CA 1
ATOM 647 C C . ILE A 1 88 ? -0.441 4.645 8.359 1.00 87.38 88 ILE A C 1
ATOM 649 O O . ILE A 1 88 ? 0.444 4.653 7.503 1.00 87.38 88 ILE A O 1
ATOM 653 N N . GLU A 1 89 ? -0.166 4.441 9.646 1.00 90.88 89 GLU A N 1
ATOM 654 C CA . GLU A 1 89 ? 1.199 4.221 10.138 1.00 90.88 89 GLU A CA 1
ATOM 655 C C . GLU A 1 89 ? 1.814 2.939 9.574 1.00 90.88 89 GLU A C 1
ATOM 657 O O . GLU A 1 89 ? 2.950 2.943 9.089 1.00 90.88 89 GLU A O 1
ATOM 662 N N . ARG A 1 90 ? 1.045 1.849 9.558 1.00 91.31 90 ARG A N 1
ATOM 663 C CA . ARG A 1 90 ? 1.497 0.578 8.986 1.00 91.31 90 ARG A CA 1
ATOM 664 C C . ARG A 1 90 ? 1.691 0.661 7.472 1.00 91.31 90 ARG A C 1
ATOM 666 O O . ARG A 1 90 ? 2.669 0.106 6.970 1.00 91.31 90 ARG A O 1
ATOM 673 N N . LEU A 1 91 ? 0.827 1.383 6.751 1.00 90.25 91 LEU A N 1
ATOM 674 C CA . LEU A 1 91 ? 0.998 1.627 5.318 1.00 90.25 91 LEU A CA 1
ATOM 675 C C . LEU A 1 91 ? 2.268 2.447 5.047 1.00 90.25 91 LEU A C 1
ATOM 677 O O . LEU A 1 91 ? 3.046 2.082 4.172 1.00 90.25 91 LEU A O 1
ATOM 681 N N . LYS A 1 92 ? 2.551 3.489 5.839 1.00 90.06 92 LYS A N 1
ATOM 682 C CA . LYS A 1 92 ? 3.808 4.255 5.736 1.00 90.06 92 LYS A CA 1
ATOM 683 C C . LYS A 1 92 ? 5.040 3.378 5.967 1.00 90.06 92 LYS A C 1
ATOM 685 O O . LYS A 1 92 ? 6.024 3.487 5.235 1.00 90.06 92 LYS A O 1
ATOM 690 N N . ALA A 1 93 ? 4.994 2.486 6.955 1.00 92.81 93 ALA A N 1
ATOM 691 C CA . ALA A 1 93 ? 6.078 1.536 7.201 1.00 92.81 93 ALA A CA 1
ATOM 692 C C . ALA A 1 93 ? 6.246 0.539 6.039 1.00 92.81 93 ALA A C 1
ATOM 694 O O . ALA A 1 93 ? 7.366 0.169 5.680 1.00 92.81 93 ALA A O 1
ATOM 695 N N . LEU A 1 94 ? 5.143 0.106 5.425 1.00 92.81 94 LEU A N 1
ATOM 696 C CA . LEU A 1 94 ? 5.155 -0.734 4.230 1.00 92.81 94 LEU A CA 1
ATOM 697 C C . LEU A 1 94 ? 5.757 0.003 3.024 1.00 92.81 94 LEU A C 1
ATOM 699 O O . LEU A 1 94 ? 6.611 -0.559 2.344 1.00 92.81 94 LEU A O 1
ATOM 703 N N . GLU A 1 95 ? 5.393 1.269 2.820 1.00 90.94 95 GLU A N 1
ATOM 704 C CA . GLU A 1 95 ? 5.965 2.144 1.792 1.00 90.94 95 GLU A CA 1
ATOM 705 C C . GLU A 1 95 ? 7.473 2.319 1.942 1.00 90.94 95 GLU A C 1
ATOM 707 O O . GLU A 1 95 ? 8.209 2.209 0.961 1.00 90.94 95 GLU A O 1
ATOM 712 N N . ALA A 1 96 ? 7.954 2.551 3.164 1.00 92.31 96 ALA A N 1
ATOM 713 C CA . ALA A 1 96 ? 9.383 2.671 3.426 1.00 92.31 96 ALA A CA 1
ATOM 714 C C . ALA A 1 96 ? 10.136 1.384 3.046 1.00 92.31 96 ALA A C 1
ATOM 716 O O . ALA A 1 96 ? 11.183 1.450 2.401 1.00 92.31 96 ALA A O 1
ATOM 717 N N . ARG A 1 97 ? 9.577 0.212 3.378 1.00 93.50 97 ARG A N 1
ATOM 718 C CA . ARG A 1 97 ? 10.158 -1.086 3.003 1.00 93.50 97 ARG A CA 1
ATOM 719 C C . ARG A 1 97 ? 10.151 -1.292 1.489 1.00 93.50 97 ARG A C 1
ATOM 721 O O . ARG A 1 97 ? 11.198 -1.594 0.928 1.00 93.50 97 ARG A O 1
ATOM 728 N N . ALA A 1 98 ? 9.024 -1.039 0.825 1.00 92.12 98 ALA A N 1
ATOM 729 C CA . ALA A 1 98 ? 8.918 -1.143 -0.630 1.00 92.12 98 ALA A CA 1
ATOM 730 C C . ALA A 1 98 ? 9.912 -0.216 -1.347 1.00 92.12 98 ALA A C 1
ATOM 732 O O . ALA A 1 98 ? 10.529 -0.613 -2.334 1.00 92.12 98 ALA A O 1
ATOM 733 N N . ARG A 1 99 ? 10.126 0.998 -0.824 1.00 91.38 99 ARG A N 1
ATOM 734 C CA . ARG A 1 99 ? 11.111 1.949 -1.354 1.00 91.38 99 ARG A CA 1
ATOM 735 C C . ARG A 1 99 ? 12.535 1.408 -1.272 1.00 91.38 99 ARG A C 1
ATOM 737 O O . ARG A 1 99 ? 13.246 1.444 -2.270 1.00 91.38 99 ARG A O 1
ATOM 744 N N . VAL A 1 100 ? 12.950 0.924 -0.101 1.00 93.06 100 VAL A N 1
ATOM 745 C CA . VAL A 1 100 ? 14.309 0.391 0.109 1.00 93.06 100 VAL A CA 1
ATOM 746 C C . VAL A 1 100 ? 14.535 -0.881 -0.715 1.00 93.06 100 VAL A C 1
ATOM 748 O O . VAL A 1 100 ? 15.643 -1.112 -1.187 1.00 93.06 100 VAL A O 1
ATOM 751 N N . SER A 1 101 ? 13.482 -1.662 -0.959 1.00 91.31 101 SER A N 1
ATOM 752 C CA . SER A 1 101 ? 13.513 -2.825 -1.852 1.00 91.31 101 SER A CA 1
ATOM 753 C C . SER A 1 101 ? 13.498 -2.476 -3.347 1.00 91.31 101 SER A C 1
ATOM 755 O O . SER A 1 101 ? 13.534 -3.387 -4.166 1.00 91.31 101 SER A O 1
ATOM 757 N N . GLY A 1 102 ? 13.423 -1.195 -3.729 1.00 91.81 102 GLY A N 1
ATOM 758 C CA . GLY A 1 102 ? 13.338 -0.783 -5.137 1.00 91.81 102 GLY A CA 1
ATOM 759 C C . GLY A 1 102 ? 12.002 -1.125 -5.809 1.00 91.81 102 GLY A C 1
ATOM 760 O O . GLY A 1 102 ? 11.894 -1.094 -7.030 1.00 91.81 102 GLY A O 1
ATOM 761 N N . CYS A 1 103 ? 10.977 -1.436 -5.016 1.00 93.19 103 CYS A N 1
ATOM 762 C CA . CYS A 1 103 ? 9.660 -1.849 -5.487 1.00 93.19 103 CYS A CA 1
ATOM 763 C C . CYS A 1 103 ? 8.711 -0.686 -5.760 1.00 93.19 103 CYS A C 1
ATOM 765 O O . CYS A 1 103 ? 7.589 -0.929 -6.185 1.00 93.19 103 CYS A O 1
ATOM 767 N N . LEU A 1 104 ? 9.120 0.559 -5.507 1.00 90.44 104 LEU A N 1
ATOM 768 C CA . LEU A 1 104 ? 8.320 1.731 -5.843 1.00 90.44 104 LEU A CA 1
ATOM 769 C C . LEU A 1 104 ? 8.818 2.370 -7.134 1.00 90.44 104 LEU A C 1
ATOM 771 O O . LEU A 1 104 ? 9.985 2.747 -7.240 1.00 90.44 104 LEU A O 1
ATOM 775 N N . THR A 1 105 ? 7.914 2.554 -8.087 1.00 83.62 105 THR A N 1
ATOM 776 C CA . THR A 1 105 ? 8.144 3.432 -9.228 1.00 83.62 105 THR A CA 1
ATOM 777 C C . THR A 1 105 ? 8.097 4.888 -8.763 1.00 83.62 105 THR A C 1
ATOM 779 O O . THR A 1 105 ? 7.309 5.222 -7.868 1.00 83.62 105 THR A O 1
ATOM 782 N N . PRO A 1 106 ? 8.906 5.786 -9.352 1.00 69.44 106 PRO A N 1
ATOM 783 C CA . PRO A 1 106 ? 8.755 7.214 -9.109 1.00 69.44 106 PRO A CA 1
ATOM 784 C C . PRO A 1 106 ? 7.310 7.627 -9.407 1.00 69.44 106 PRO A C 1
ATOM 786 O O . PRO A 1 106 ? 6.729 7.198 -10.404 1.00 69.44 106 PRO A O 1
ATOM 789 N N . SER A 1 107 ? 6.715 8.408 -8.501 1.00 60.03 107 SER A N 1
ATOM 790 C CA . SER A 1 107 ? 5.343 8.885 -8.675 1.00 60.03 107 SER A CA 1
ATOM 791 C C . SER A 1 107 ? 5.241 9.637 -10.007 1.00 60.03 107 SER A C 1
ATOM 793 O O . SER A 1 107 ? 6.095 10.488 -10.263 1.00 60.03 107 SER A O 1
ATOM 795 N N . PRO A 1 108 ? 4.215 9.387 -10.839 1.00 53.78 108 PRO A N 1
ATOM 796 C CA . PRO A 1 108 ? 4.017 10.126 -12.086 1.00 53.78 108 PRO A CA 1
ATOM 797 C C . PRO A 1 108 ? 3.707 11.622 -11.873 1.00 53.78 108 PRO A C 1
ATOM 799 O O . PRO A 1 108 ? 3.595 12.361 -12.846 1.00 53.78 108 PRO A O 1
ATOM 802 N N . ALA A 1 109 ? 3.612 12.103 -10.625 1.00 46.84 109 ALA A N 1
ATOM 803 C CA . ALA A 1 109 ? 3.487 13.521 -10.273 1.00 46.84 109 ALA A CA 1
ATOM 804 C C . ALA A 1 109 ? 4.825 14.292 -10.387 1.00 46.84 109 ALA A C 1
ATOM 806 O O . ALA A 1 109 ? 5.234 14.989 -9.460 1.00 46.84 109 ALA A O 1
ATOM 807 N N . GLY A 1 110 ? 5.524 14.116 -11.509 1.00 41.28 110 GLY A N 1
ATOM 808 C CA . GLY A 1 110 ? 6.793 14.766 -11.843 1.00 41.28 110 GLY A CA 1
ATOM 809 C C . GLY A 1 110 ? 6.729 15.547 -13.156 1.00 41.28 110 GLY A C 1
ATOM 810 O O . GLY A 1 110 ? 7.679 15.480 -13.932 1.00 41.28 110 GLY A O 1
ATOM 811 N N . TYR A 1 111 ? 5.612 16.236 -13.406 1.00 36.34 111 TYR A N 1
ATOM 812 C CA . TYR A 1 111 ? 5.476 17.232 -14.471 1.00 36.34 111 TYR A CA 1
ATOM 813 C C . TYR A 1 111 ? 5.172 18.599 -13.870 1.00 36.34 111 TYR A C 1
ATOM 815 O O . TYR A 1 111 ? 4.311 18.650 -12.962 1.00 36.34 111 TYR A O 1
#

Foldseek 3Di:
DDDDDDDDDDDDDDDDPPPPPDDPPPDDDPDPPDPPPPPDPPDPPDDDLVNLLVLLVVQFDPDPVRVVLSVVSVCLSPVPPDDPVRSVVVNVVSSVVCVVVVGGDDDPPPD

Sequence (111 aa):
MRHLKTCVLLLTAALLIVPAIDALAATPGAMPTFPPAGKPPLAPPPVTDLSRAYEFRTRLSGDPSCQHFATQADALFLDGQADEQGKIERLKALEARARVSGCLTPSPAGY

Radius of gyration: 25.04 Å; chains: 1; bounding box: 33×80×53 Å

Secondary structure (DSSP, 8-state):
---------------------------------PPPTTSPPPPPPP--HHHHHHHHHHHB-S-GGGHHHHHHHHHHHHS--S-HHHHHHHHHHHHHHHHHTT-BPPPS---

pLDDT: mean 71.15, std 19.29, range [36.34, 93.62]